Protein AF-A0A851UV38-F1 (afdb_monomer_lite)

pLDDT: mean 95.73, std 3.88, range [68.62, 98.5]

Organism: NCBI:txid1463973

Foldseek 3Di:
DKKKKWFAWPQKAFPVVQLQCVCVDPQWPDWDGDPGIIITDGNDDDPDDDDDDGDMDGRDDDPPIDWTKIKMADPVHRVRIDIDTDTDPVD

Secondary structure (DSSP, 8-state):
-EEEEEEPPTTEEE-HHHHHGGGGSTTEEEEEEETTEEEEEES---SSPP-----EEESS--SSPPPEEEEEEESS-TTSEEEEEE--TT-

Radius of gyration: 13.58 Å; chains: 1; bounding box: 31×24×34 Å

Structure (mmCIF, N/CA/C/O backbone):
data_AF-A0A851UV38-F1
#
_entry.id   AF-A0A851UV38-F1
#
loop_
_atom_site.group_PDB
_atom_site.id
_atom_site.type_symbol
_atom_site.label_atom_id
_atom_site.label_alt_id
_atom_site.label_comp_id
_atom_site.label_asym_id
_atom_site.label_entity_id
_atom_site.label_seq_id
_atom_site.pdbx_PDB_ins_code
_atom_site.Cartn_x
_atom_site.Cartn_y
_atom_site.Cartn_z
_atom_site.occupancy
_atom_site.B_iso_or_equiv
_atom_site.auth_seq_id
_atom_site.auth_comp_id
_atom_site.auth_asym_id
_atom_site.auth_atom_id
_atom_site.pdbx_PDB_model_num
ATOM 1 N N . MET A 1 1 ? -8.601 -3.243 12.890 1.00 95.00 1 MET A N 1
ATOM 2 C CA . MET A 1 1 ? -7.356 -2.647 12.333 1.00 95.00 1 MET A CA 1
ATOM 3 C C . MET A 1 1 ? -7.305 -3.123 10.909 1.00 95.00 1 MET A C 1
ATOM 5 O O . MET A 1 1 ? -7.496 -4.310 10.705 1.00 95.00 1 MET A O 1
ATOM 9 N N . VAL A 1 2 ? -7.074 -2.247 9.945 1.00 97.44 2 VAL A N 1
ATOM 10 C CA . VAL A 1 2 ? -7.155 -2.611 8.527 1.00 97.44 2 VAL A CA 1
ATOM 11 C C . VAL A 1 2 ? -5.760 -2.667 7.929 1.00 97.44 2 VAL A C 1
ATOM 13 O O . VAL A 1 2 ? -4.920 -1.819 8.231 1.00 97.44 2 VAL A O 1
ATOM 16 N N . ILE A 1 3 ? -5.514 -3.656 7.078 1.00 97.75 3 ILE A N 1
ATOM 17 C CA . ILE A 1 3 ? -4.294 -3.738 6.282 1.00 97.75 3 ILE A CA 1
ATOM 18 C C . ILE A 1 3 ? -4.635 -3.483 4.822 1.00 97.75 3 ILE A C 1
ATOM 20 O O . ILE A 1 3 ? -5.536 -4.107 4.264 1.00 97.75 3 ILE A O 1
ATOM 24 N N . VAL A 1 4 ? -3.878 -2.576 4.209 1.00 98.00 4 VAL A N 1
ATOM 25 C CA . VAL A 1 4 ? -3.823 -2.417 2.756 1.00 98.00 4 VAL A CA 1
ATOM 26 C C . VAL A 1 4 ? -2.536 -3.066 2.269 1.00 98.00 4 VAL A C 1
ATOM 28 O O . VAL A 1 4 ? -1.444 -2.611 2.609 1.00 98.00 4 VAL A O 1
ATOM 31 N N . ASP A 1 5 ? -2.677 -4.135 1.497 1.00 97.94 5 ASP A N 1
ATOM 32 C CA . ASP A 1 5 ? -1.596 -4.853 0.837 1.00 97.94 5 ASP A CA 1
ATOM 33 C C . ASP A 1 5 ? -1.558 -4.472 -0.645 1.00 97.94 5 ASP A C 1
ATOM 35 O O . ASP A 1 5 ? -2.440 -4.836 -1.427 1.00 97.94 5 ASP A O 1
ATOM 39 N N . VAL A 1 6 ? -0.536 -3.708 -1.024 1.00 98.38 6 VAL A N 1
ATOM 40 C CA . VAL A 1 6 ? -0.314 -3.254 -2.397 1.00 98.38 6 VAL A CA 1
ATOM 41 C C . VAL A 1 6 ? 0.798 -4.082 -3.023 1.00 98.38 6 VAL A C 1
ATOM 43 O O . VAL A 1 6 ? 1.978 -3.894 -2.704 1.00 98.38 6 VAL A O 1
ATOM 46 N N . LYS A 1 7 ? 0.446 -4.957 -3.967 1.00 98.12 7 LYS A N 1
ATOM 47 C CA . LYS A 1 7 ? 1.426 -5.687 -4.775 1.00 98.12 7 LYS A CA 1
ATOM 48 C C . LYS A 1 7 ? 1.960 -4.791 -5.886 1.00 98.12 7 LYS A C 1
ATOM 50 O O . LYS A 1 7 ? 1.186 -4.200 -6.625 1.00 98.12 7 LYS A O 1
ATOM 55 N N . MET A 1 8 ? 3.277 -4.732 -6.055 1.00 97.56 8 MET A N 1
ATOM 56 C CA . MET A 1 8 ? 3.893 -3.968 -7.141 1.00 97.56 8 MET A CA 1
ATOM 57 C C . MET A 1 8 ? 3.639 -4.617 -8.504 1.00 97.56 8 MET A C 1
ATOM 59 O O . MET A 1 8 ? 3.755 -5.838 -8.665 1.00 97.56 8 MET A O 1
ATOM 63 N N . VAL A 1 9 ? 3.365 -3.777 -9.506 1.00 97.25 9 VAL A N 1
ATOM 64 C CA . VAL A 1 9 ? 3.435 -4.154 -10.924 1.00 97.25 9 VAL A CA 1
ATOM 65 C C . VAL A 1 9 ? 4.852 -4.644 -11.245 1.00 97.25 9 VAL A C 1
ATOM 67 O O . VAL A 1 9 ? 5.839 -4.120 -10.728 1.00 97.25 9 VAL A O 1
ATOM 70 N N . SER A 1 10 ? 4.972 -5.667 -12.094 1.00 96.06 10 SER A N 1
ATOM 71 C CA . SER A 1 10 ? 6.271 -6.245 -12.455 1.00 96.06 10 SER A CA 1
ATOM 72 C C . SER A 1 10 ? 7.245 -5.186 -12.982 1.00 96.06 10 SER A C 1
ATOM 74 O O . SER A 1 10 ? 6.910 -4.426 -13.887 1.00 96.06 10 SER A O 1
ATOM 76 N N . GLY A 1 11 ? 8.458 -5.163 -12.426 1.00 95.06 11 GLY A N 1
ATOM 77 C CA . GLY A 1 11 ? 9.495 -4.192 -12.787 1.00 95.06 11 GLY A CA 1
ATOM 78 C C . GLY A 1 11 ? 9.456 -2.881 -11.998 1.00 95.06 11 GLY A C 1
ATOM 79 O O . GLY A 1 11 ? 10.344 -2.056 -12.188 1.00 95.06 11 GLY A O 1
ATOM 80 N N . PHE A 1 12 ? 8.480 -2.689 -11.104 1.00 96.12 12 PHE A N 1
ATOM 81 C CA . PHE A 1 12 ? 8.389 -1.517 -10.231 1.00 96.12 12 PHE A CA 1
ATOM 82 C C . PHE A 1 12 ? 8.746 -1.852 -8.783 1.00 96.12 12 PHE A C 1
ATOM 84 O O . PHE A 1 12 ? 8.427 -2.931 -8.279 1.00 96.12 12 PHE A O 1
ATOM 91 N N . ILE A 1 13 ? 9.363 -0.888 -8.105 1.00 96.75 13 ILE A N 1
ATOM 92 C CA . ILE A 1 13 ? 9.666 -0.924 -6.674 1.00 96.75 13 ILE A CA 1
ATOM 93 C C . ILE A 1 13 ? 9.081 0.316 -5.982 1.00 96.75 13 ILE A C 1
ATOM 95 O O . ILE A 1 13 ? 8.972 1.382 -6.594 1.00 96.75 13 ILE A O 1
ATOM 99 N N . PRO A 1 14 ? 8.691 0.219 -4.702 1.00 97.19 14 PRO A N 1
ATOM 100 C CA . PRO A 1 14 ? 8.190 1.371 -3.970 1.00 97.19 14 PRO A CA 1
ATOM 101 C C . PRO A 1 14 ? 9.331 2.307 -3.564 1.00 97.19 14 PRO A C 1
ATOM 103 O O . PRO A 1 14 ? 10.351 1.880 -3.014 1.00 97.19 14 PRO A O 1
ATOM 106 N N . MET A 1 15 ? 9.122 3.614 -3.723 1.00 96.62 15 MET A N 1
ATOM 107 C CA . MET A 1 15 ? 10.052 4.619 -3.217 1.00 96.62 15 MET A CA 1
ATOM 108 C C . MET A 1 15 ? 9.934 4.685 -1.691 1.00 96.62 15 MET A C 1
ATOM 110 O O . MET A 1 15 ? 9.056 5.367 -1.152 1.00 96.62 15 MET A O 1
ATOM 114 N N . LYS A 1 16 ? 10.838 4.001 -0.977 1.00 94.81 16 LYS A N 1
ATOM 115 C CA . LYS A 1 16 ? 10.818 3.867 0.496 1.00 94.81 16 LYS A CA 1
ATOM 116 C C . LYS A 1 16 ? 10.574 5.183 1.259 1.00 94.81 16 LYS A C 1
ATOM 118 O O . LYS A 1 16 ? 9.802 5.147 2.217 1.00 94.81 16 LYS A O 1
ATOM 123 N N . PRO A 1 17 ? 11.159 6.341 0.881 1.00 96.50 17 PRO A N 1
ATOM 124 C CA . PRO A 1 17 ? 10.879 7.603 1.569 1.00 96.50 17 PRO A CA 1
ATOM 125 C C . PRO A 1 17 ? 9.416 8.043 1.452 1.00 96.50 17 PRO A C 1
ATOM 127 O O . PRO A 1 17 ? 8.863 8.564 2.413 1.00 96.50 17 PRO A O 1
ATOM 130 N N . SER A 1 18 ? 8.778 7.820 0.300 1.00 97.56 18 SER A N 1
ATOM 131 C CA . SER A 1 18 ? 7.369 8.173 0.091 1.00 97.56 18 SER A CA 1
ATOM 132 C C . SER A 1 18 ? 6.425 7.277 0.896 1.00 97.56 18 SER A C 1
ATOM 134 O O . SER A 1 18 ? 5.464 7.775 1.467 1.00 97.56 18 SER A O 1
ATOM 136 N N . VAL A 1 19 ? 6.756 5.986 1.027 1.00 97.62 19 VAL A N 1
ATOM 137 C CA . VAL A 1 19 ? 6.008 5.041 1.868 1.00 97.62 19 VAL A CA 1
ATOM 138 C C . VAL A 1 19 ? 6.130 5.425 3.341 1.00 97.62 19 VAL A C 1
ATOM 140 O O . VAL A 1 19 ? 5.129 5.476 4.043 1.00 97.62 19 VAL A O 1
ATOM 143 N N . LYS A 1 20 ? 7.336 5.767 3.815 1.00 96.38 20 LYS A N 1
ATOM 144 C CA . LYS A 1 20 ? 7.543 6.183 5.212 1.00 96.38 20 LYS A CA 1
ATOM 145 C C . LYS A 1 20 ? 6.746 7.434 5.592 1.00 96.38 20 LYS A C 1
ATOM 147 O O . LYS A 1 20 ? 6.219 7.472 6.696 1.00 96.38 20 LYS A O 1
ATOM 152 N N . LYS A 1 21 ? 6.609 8.407 4.682 1.00 97.25 21 LYS A N 1
ATOM 153 C CA . LYS A 1 21 ? 5.796 9.622 4.897 1.00 97.25 21 LYS A CA 1
ATOM 154 C C . LYS A 1 21 ? 4.317 9.335 5.165 1.00 97.25 21 LYS A C 1
ATOM 156 O O . LYS A 1 21 ? 3.630 10.177 5.725 1.00 97.25 21 LYS A O 1
ATOM 161 N N . LEU A 1 22 ? 3.806 8.158 4.793 1.00 97.50 22 LEU A N 1
ATOM 162 C CA . LEU A 1 22 ? 2.430 7.780 5.123 1.00 97.50 22 LEU A CA 1
ATOM 163 C C . LEU A 1 22 ? 2.193 7.726 6.638 1.00 97.50 22 LEU A C 1
ATOM 165 O O . LEU A 1 22 ? 1.086 8.014 7.074 1.00 97.50 22 LEU A O 1
ATOM 169 N N . GLN A 1 23 ? 3.226 7.421 7.430 1.00 96.25 23 GLN A N 1
ATOM 170 C CA . GLN A 1 23 ? 3.147 7.380 8.897 1.00 96.25 23 GLN A CA 1
ATOM 171 C C . GLN A 1 23 ? 2.984 8.771 9.532 1.00 96.25 23 GLN A C 1
ATOM 173 O O . GLN A 1 23 ? 2.702 8.865 10.722 1.00 96.25 23 GLN A O 1
ATOM 178 N N . ASP A 1 24 ? 3.122 9.851 8.753 1.00 96.00 24 ASP A N 1
ATOM 179 C CA . ASP A 1 24 ? 2.811 11.209 9.212 1.00 96.00 24 ASP A CA 1
ATOM 180 C C . ASP A 1 24 ? 1.286 11.427 9.324 1.00 96.00 24 ASP A C 1
ATOM 182 O O . ASP A 1 24 ? 0.834 12.372 9.974 1.00 96.00 24 ASP A O 1
ATOM 186 N N . GLN A 1 25 ? 0.471 10.569 8.691 1.00 95.00 25 GLN A N 1
ATOM 187 C CA . GLN A 1 25 ? -0.982 10.602 8.837 1.00 95.00 25 GLN A CA 1
ATOM 188 C C . GLN A 1 25 ? -1.409 9.917 10.142 1.00 95.00 25 GLN A C 1
ATOM 190 O O . GLN A 1 25 ? -1.049 8.762 10.364 1.00 95.00 25 GLN A O 1
ATOM 195 N N . PRO A 1 26 ? -2.272 10.546 10.962 1.00 92.38 26 PRO A N 1
ATOM 196 C CA . PRO A 1 26 ? -2.621 10.027 12.286 1.00 92.38 26 PRO A CA 1
ATOM 197 C C . PRO A 1 26 ? -3.323 8.662 12.256 1.00 92.38 26 PRO A C 1
ATOM 199 O O . PRO A 1 26 ? -3.237 7.918 13.222 1.00 92.38 26 PRO A O 1
ATOM 202 N N . ASN A 1 27 ? -3.994 8.314 11.152 1.00 95.06 27 ASN A N 1
ATOM 203 C CA . ASN A 1 27 ? -4.711 7.042 11.025 1.00 95.06 27 ASN A CA 1
ATOM 204 C C . ASN A 1 27 ? -3.828 5.887 10.522 1.00 95.06 27 ASN A C 1
ATOM 206 O O . ASN A 1 27 ? -4.291 4.744 10.506 1.00 95.06 27 ASN A O 1
ATOM 210 N N . ILE A 1 28 ? -2.594 6.159 10.081 1.00 97.31 28 ILE A N 1
ATOM 211 C CA . ILE A 1 28 ? -1.662 5.151 9.564 1.00 97.31 28 ILE A CA 1
ATOM 212 C C . ILE A 1 28 ? -0.620 4.865 10.643 1.00 97.31 28 ILE A C 1
ATOM 214 O O . ILE A 1 28 ? 0.300 5.643 10.869 1.00 97.31 28 ILE A O 1
ATOM 218 N N . GLN A 1 29 ? -0.747 3.712 11.294 1.00 96.00 29 GLN A N 1
ATOM 219 C CA . GLN A 1 29 ? 0.101 3.332 12.421 1.00 96.00 29 GLN A CA 1
ATOM 220 C C . GLN A 1 29 ? 1.526 2.980 11.982 1.00 96.00 29 GLN A C 1
ATOM 222 O O . GLN A 1 29 ? 2.496 3.313 12.661 1.00 96.00 29 GLN A O 1
ATOM 227 N N . ARG A 1 30 ? 1.661 2.243 10.874 1.00 96.19 30 ARG A N 1
ATOM 228 C CA . ARG A 1 30 ? 2.957 1.797 10.348 1.00 96.19 30 ARG A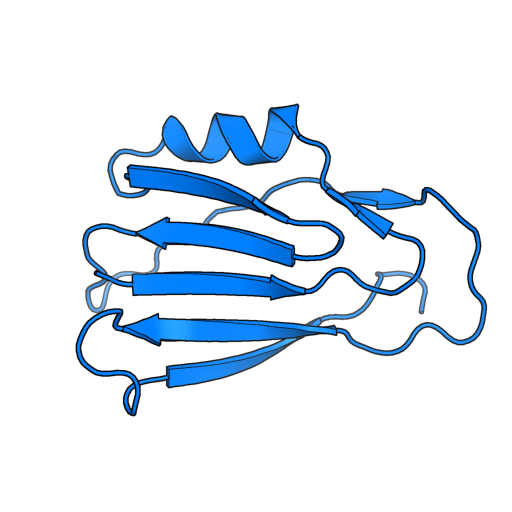 CA 1
ATOM 229 C C . ARG A 1 30 ? 2.861 1.388 8.882 1.00 96.19 30 ARG A C 1
ATOM 231 O O . ARG A 1 30 ? 1.781 1.101 8.364 1.00 96.19 30 ARG A O 1
ATOM 238 N N . THR A 1 31 ? 4.021 1.289 8.242 1.00 97.94 31 THR A N 1
ATOM 239 C CA . THR A 1 31 ? 4.165 0.757 6.882 1.00 97.94 31 THR A CA 1
ATOM 240 C C . THR A 1 31 ? 5.319 -0.233 6.807 1.00 97.94 31 THR A C 1
ATOM 242 O O . THR A 1 31 ? 6.396 0.049 7.338 1.00 97.94 31 THR A O 1
ATOM 245 N N . GLU A 1 32 ? 5.145 -1.327 6.078 1.00 97.31 32 GLU A N 1
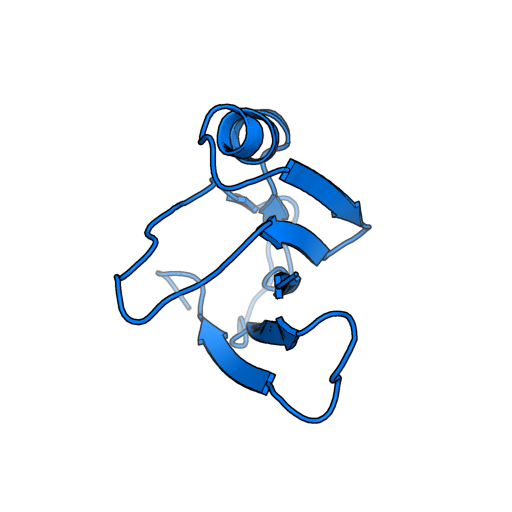ATOM 246 C CA . GLU A 1 32 ? 6.189 -2.322 5.819 1.00 97.31 32 GLU A CA 1
ATOM 247 C C . GLU A 1 32 ? 6.404 -2.467 4.311 1.00 97.31 32 GLU A C 1
ATOM 249 O O . GLU A 1 32 ? 5.466 -2.394 3.521 1.00 97.31 32 GLU A O 1
ATOM 254 N N . VAL A 1 33 ? 7.661 -2.645 3.908 1.00 96.50 33 VAL A N 1
ATOM 255 C CA . VAL A 1 33 ? 8.031 -2.903 2.514 1.00 96.50 33 VAL A CA 1
ATOM 256 C C . VAL A 1 33 ? 8.662 -4.283 2.457 1.00 96.50 33 VAL A C 1
ATOM 258 O O . VAL A 1 33 ? 9.793 -4.468 2.912 1.00 96.50 33 VAL A O 1
ATOM 261 N N . ASN A 1 34 ? 7.928 -5.228 1.882 1.00 91.06 34 ASN A N 1
ATOM 262 C CA . ASN A 1 34 ? 8.411 -6.562 1.545 1.00 91.06 34 ASN A CA 1
ATOM 263 C C . ASN A 1 34 ? 8.902 -6.555 0.087 1.00 91.06 34 ASN A C 1
ATOM 265 O O . ASN A 1 34 ? 8.734 -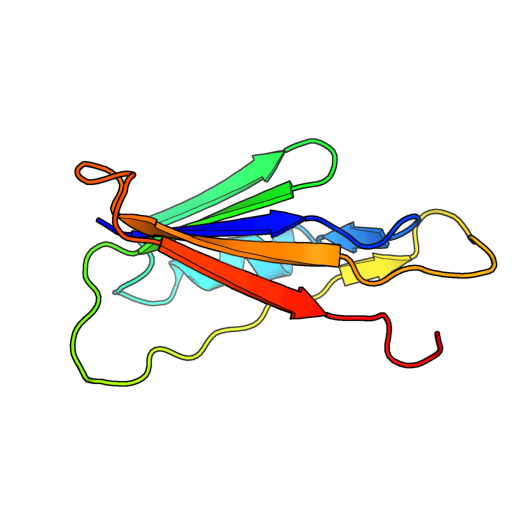5.560 -0.615 1.00 91.06 34 ASN A O 1
ATOM 269 N N . THR A 1 35 ? 9.507 -7.649 -0.388 1.00 84.25 35 THR A N 1
ATOM 270 C CA . THR A 1 35 ? 10.187 -7.720 -1.700 1.00 84.25 35 THR A CA 1
ATOM 271 C C . THR A 1 35 ? 9.429 -7.033 -2.844 1.00 84.25 35 THR A C 1
ATOM 273 O O . THR A 1 35 ? 10.018 -6.252 -3.582 1.00 84.25 35 THR A O 1
ATOM 276 N N . ASN A 1 36 ? 8.126 -7.281 -2.973 1.00 91.56 36 ASN A N 1
ATOM 277 C CA . ASN A 1 36 ? 7.270 -6.703 -4.014 1.00 91.56 36 ASN A CA 1
ATOM 278 C C . ASN A 1 36 ? 5.895 -6.265 -3.477 1.00 91.56 36 ASN A C 1
ATOM 280 O O . ASN A 1 36 ? 4.950 -6.148 -4.255 1.00 91.56 36 ASN A O 1
ATOM 284 N N . HIS A 1 37 ? 5.774 -6.068 -2.164 1.00 97.56 37 HIS A N 1
ATOM 285 C CA . HIS A 1 37 ? 4.531 -5.675 -1.499 1.00 97.56 37 HIS A CA 1
ATOM 286 C C . HIS A 1 37 ? 4.782 -4.500 -0.555 1.00 97.56 37 HIS A C 1
ATOM 288 O O . HIS A 1 37 ? 5.806 -4.455 0.130 1.00 97.56 37 HIS A O 1
ATOM 294 N N . VAL A 1 38 ? 3.830 -3.573 -0.496 1.00 98.31 38 VAL A N 1
ATOM 295 C CA . VAL A 1 38 ? 3.767 -2.524 0.525 1.00 98.31 38 VAL A CA 1
ATOM 296 C C . VAL A 1 38 ? 2.560 -2.801 1.408 1.00 98.31 38 VAL A C 1
ATOM 298 O O . VAL A 1 38 ? 1.436 -2.827 0.915 1.00 98.31 38 VAL A O 1
ATOM 301 N N . LEU A 1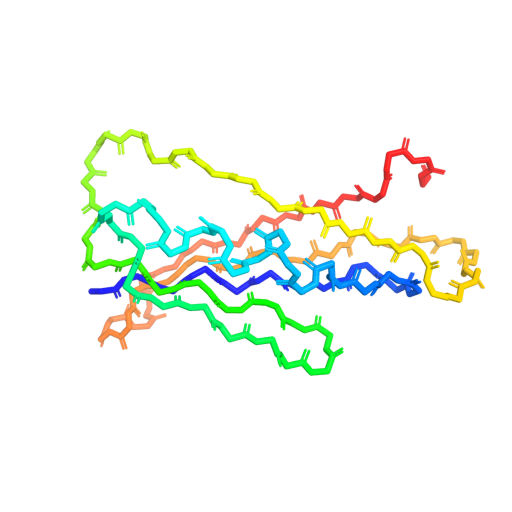 39 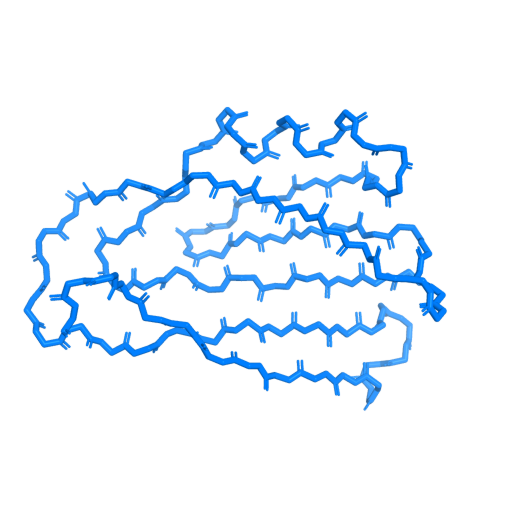? 2.799 -2.988 2.704 1.00 98.25 39 LEU A N 1
ATOM 302 C CA . LEU A 1 39 ? 1.753 -3.162 3.707 1.00 98.25 39 LEU A CA 1
ATOM 303 C C . LEU A 1 39 ? 1.553 -1.852 4.461 1.00 98.25 39 LEU A C 1
ATOM 305 O O . LEU A 1 39 ? 2.514 -1.261 4.960 1.00 98.25 39 LEU A O 1
ATOM 309 N N . ILE A 1 40 ? 0.308 -1.408 4.568 1.00 98.25 40 ILE A N 1
ATOM 310 C CA . ILE A 1 40 ? -0.074 -0.174 5.256 1.00 98.25 40 ILE A CA 1
ATOM 311 C C . ILE A 1 40 ? -1.078 -0.544 6.336 1.00 98.25 40 ILE A C 1
ATOM 313 O O . ILE A 1 40 ? -2.129 -1.113 6.045 1.00 98.25 40 ILE A O 1
ATOM 317 N N . TYR A 1 41 ? -0.741 -0.228 7.582 1.00 98.06 41 TYR A N 1
ATOM 318 C CA . TYR A 1 41 ? -1.540 -0.577 8.749 1.00 98.06 41 TYR A CA 1
ATOM 319 C C . TYR A 1 41 ? -2.342 0.644 9.183 1.00 98.06 41 TYR A C 1
ATOM 321 O O . TYR A 1 41 ? -1.778 1.630 9.662 1.00 98.06 41 TYR A O 1
ATOM 329 N N . ILE A 1 42 ? -3.654 0.574 8.999 1.00 97.88 42 ILE A N 1
ATOM 330 C CA . ILE A 1 42 ? -4.603 1.633 9.327 1.00 97.88 42 ILE A CA 1
ATOM 331 C C . ILE A 1 42 ? -5.278 1.268 10.647 1.00 97.88 42 ILE A C 1
ATOM 333 O O . ILE A 1 42 ? -5.867 0.192 10.779 1.00 97.88 42 ILE A O 1
ATOM 337 N N . GLU A 1 43 ? -5.216 2.160 11.631 1.00 95.88 43 GLU A N 1
ATOM 338 C CA . GLU A 1 43 ? -5.735 1.887 12.975 1.00 95.88 43 GLU A CA 1
ATOM 339 C C . GLU A 1 43 ? -7.248 1.620 12.944 1.00 95.88 43 GLU A C 1
ATOM 341 O O . GLU A 1 43 ? -7.730 0.607 13.464 1.00 95.88 43 GLU A O 1
ATOM 346 N N . LYS A 1 44 ? -7.988 2.494 12.254 1.00 93.62 44 LYS A N 1
ATOM 347 C CA . LYS A 1 44 ? -9.442 2.422 12.117 1.00 93.62 44 LYS A CA 1
ATOM 348 C C . LYS A 1 44 ? -9.899 2.994 10.777 1.00 93.62 44 LYS A C 1
ATOM 350 O O . LYS A 1 44 ? -9.500 4.095 10.405 1.00 93.62 44 LYS A O 1
ATOM 355 N N . LEU A 1 45 ? -10.795 2.276 10.102 1.00 94.38 45 LEU A N 1
ATOM 356 C CA . LEU A 1 45 ? -11.603 2.806 9.003 1.00 94.38 45 LEU A CA 1
ATOM 357 C C . LEU A 1 45 ? -13.051 2.993 9.461 1.00 94.38 45 LEU A C 1
ATOM 359 O O . LEU A 1 45 ? -13.556 2.263 10.313 1.00 94.38 45 LEU A O 1
ATOM 363 N N . THR A 1 46 ? -13.705 4.012 8.915 1.00 94.06 46 THR A N 1
ATOM 364 C CA . THR A 1 46 ? -15.132 4.297 9.106 1.00 94.06 46 THR A CA 1
ATOM 365 C C . THR A 1 46 ? -15.785 4.466 7.734 1.00 94.06 46 THR A C 1
ATOM 367 O O . THR A 1 46 ? -15.176 4.179 6.707 1.00 94.06 46 THR A O 1
ATOM 370 N N . ASN A 1 47 ? -17.017 4.969 7.688 1.00 94.69 47 ASN A N 1
ATOM 371 C CA . ASN A 1 47 ? -17.670 5.363 6.439 1.00 94.69 47 ASN A CA 1
ATOM 372 C C . ASN A 1 47 ? -17.054 6.615 5.777 1.00 94.69 47 ASN A C 1
ATOM 374 O O . ASN A 1 47 ? -17.496 7.003 4.697 1.00 94.69 47 ASN A O 1
ATOM 378 N N . GLN A 1 48 ? -16.072 7.267 6.408 1.00 95.81 48 GLN A N 1
ATOM 379 C CA . GLN A 1 48 ? -15.346 8.387 5.815 1.00 95.81 48 GLN A CA 1
ATOM 380 C C . GLN A 1 48 ? -14.198 7.885 4.939 1.00 95.81 48 GLN A C 1
ATOM 382 O O . GLN A 1 48 ? -13.412 7.033 5.351 1.00 95.81 48 GLN A O 1
ATOM 387 N N . THR A 1 49 ? -14.073 8.450 3.739 1.00 95.81 49 THR A N 1
ATOM 388 C CA . THR A 1 49 ? -12.987 8.120 2.814 1.00 95.81 49 THR A CA 1
ATOM 389 C C . THR A 1 49 ? -11.634 8.529 3.393 1.00 95.81 49 THR A C 1
ATOM 391 O O . THR A 1 49 ? -11.396 9.706 3.662 1.00 95.81 49 THR A O 1
ATOM 394 N N . LEU A 1 50 ? -10.726 7.562 3.524 1.00 96.12 50 LEU A N 1
ATOM 395 C CA . LEU A 1 50 ? -9.319 7.803 3.826 1.00 96.12 50 LEU A CA 1
ATOM 396 C C . LEU A 1 50 ? -8.511 7.750 2.525 1.00 96.12 50 LEU A C 1
ATOM 398 O O . LEU A 1 50 ? -8.462 6.713 1.868 1.00 96.12 50 LEU A O 1
ATOM 402 N N . GLY A 1 51 ? -7.888 8.869 2.156 1.00 96.19 51 GLY A N 1
ATOM 403 C CA . GLY A 1 51 ? -7.052 8.979 0.961 1.00 96.19 51 GLY A CA 1
ATOM 404 C C . GLY A 1 51 ? -5.571 9.105 1.306 1.00 96.19 51 GLY A 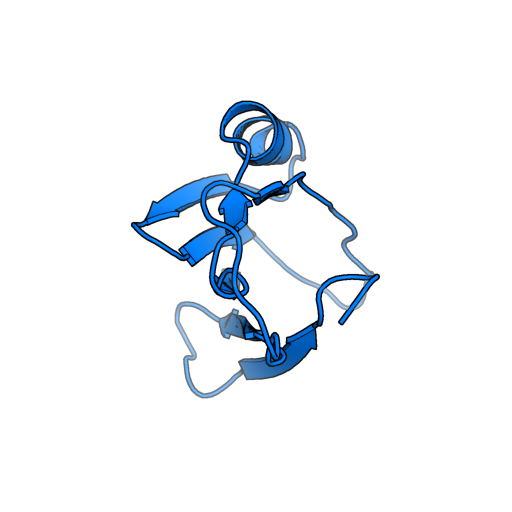C 1
ATOM 405 O O . GLY A 1 51 ? -5.179 9.931 2.132 1.00 96.19 51 GLY A O 1
ATOM 406 N N . PHE A 1 52 ? -4.733 8.322 0.636 1.00 97.00 52 PHE A N 1
ATOM 407 C CA . PHE A 1 52 ? -3.279 8.418 0.720 1.00 97.00 52 PHE A CA 1
ATOM 408 C C . PHE A 1 52 ? -2.637 7.958 -0.592 1.00 97.00 52 PHE A C 1
ATOM 410 O O . PHE A 1 52 ? -3.283 7.342 -1.437 1.00 97.00 52 PHE A O 1
ATOM 417 N N . SER A 1 53 ? -1.358 8.278 -0.781 1.00 97.31 53 SER A N 1
ATOM 418 C CA . SER A 1 53 ? -0.593 7.848 -1.952 1.00 97.31 53 SER A CA 1
ATOM 419 C C . SER A 1 53 ? 0.892 7.749 -1.623 1.00 97.31 53 SER A C 1
ATOM 421 O O . SER A 1 53 ? 1.391 8.439 -0.734 1.00 97.31 53 SER A O 1
ATOM 423 N N . PHE A 1 54 ? 1.599 6.896 -2.353 1.00 97.69 54 PHE A N 1
ATOM 424 C CA . PHE A 1 54 ? 3.053 6.800 -2.322 1.00 97.69 54 PHE A CA 1
ATOM 425 C C . PHE A 1 54 ? 3.573 6.614 -3.747 1.00 97.69 54 PHE A C 1
ATOM 427 O O . PHE A 1 54 ? 2.826 6.246 -4.654 1.00 97.69 54 PHE A O 1
ATOM 434 N N . ALA A 1 55 ? 4.852 6.903 -3.950 1.00 97.31 55 ALA A N 1
ATOM 435 C CA . ALA A 1 55 ? 5.483 6.826 -5.255 1.00 97.31 55 ALA A CA 1
ATOM 436 C C . ALA A 1 55 ? 6.143 5.461 -5.470 1.00 97.31 55 ALA A C 1
ATOM 438 O O . ALA A 1 55 ? 6.659 4.832 -4.541 1.00 97.31 55 ALA A O 1
ATOM 439 N N . VAL A 1 56 ? 6.157 5.036 -6.726 1.00 96.88 56 VAL A N 1
ATOM 440 C CA . VAL A 1 56 ? 6.865 3.850 -7.206 1.00 96.88 56 VAL A CA 1
ATOM 441 C C . VAL A 1 56 ? 7.798 4.271 -8.333 1.00 96.88 56 VAL A C 1
ATOM 443 O O . VAL A 1 56 ? 7.512 5.228 -9.053 1.00 96.88 56 VAL A O 1
ATOM 446 N N . GLU A 1 57 ? 8.901 3.558 -8.491 1.00 95.12 57 GLU A N 1
ATOM 447 C CA . GLU A 1 57 ? 9.863 3.769 -9.569 1.00 95.12 57 GLU A CA 1
ATOM 448 C C . GLU A 1 57 ? 10.105 2.461 -10.320 1.00 95.12 57 GLU A C 1
ATOM 450 O O . GLU A 1 57 ? 9.947 1.370 -9.767 1.00 95.12 57 GLU A O 1
ATOM 455 N N . GLN A 1 58 ? 10.430 2.569 -11.605 1.00 95.25 58 GLN A N 1
ATOM 456 C CA . GLN A 1 58 ? 10.749 1.408 -12.423 1.00 95.25 58 GLN A CA 1
ATOM 457 C C . GLN A 1 58 ? 12.207 1.008 -12.181 1.00 95.25 58 GLN A C 1
ATOM 459 O O . GLN A 1 58 ? 13.114 1.774 -12.489 1.00 95.25 58 GLN A O 1
ATOM 464 N N . ASP A 1 59 ? 12.412 -0.197 -11.658 1.00 95.44 59 ASP A N 1
ATOM 465 C CA . ASP A 1 59 ? 13.733 -0.789 -11.425 1.00 95.44 59 ASP A CA 1
ATOM 466 C C . ASP A 1 59 ? 14.204 -1.572 -12.658 1.00 95.44 59 ASP A C 1
ATOM 468 O O . ASP A 1 59 ? 15.329 -1.425 -13.131 1.00 95.44 59 ASP A O 1
ATOM 472 N N . ILE A 1 60 ? 13.301 -2.369 -13.242 1.00 95.12 60 ILE A N 1
ATOM 473 C CA . ILE A 1 60 ? 13.599 -3.218 -14.399 1.00 95.12 60 ILE A CA 1
ATOM 474 C C . ILE A 1 60 ? 12.525 -3.015 -15.474 1.00 95.12 60 ILE A C 1
ATOM 476 O O . ILE A 1 60 ? 11.329 -3.104 -15.179 1.00 95.12 60 ILE A O 1
ATOM 480 N N . PRO A 1 61 ? 12.905 -2.789 -16.745 1.00 94.81 61 PRO A N 1
ATOM 481 C CA . PRO A 1 61 ? 11.944 -2.704 -17.833 1.00 94.81 61 PRO A CA 1
ATOM 482 C C . PRO A 1 61 ? 11.291 -4.065 -18.103 1.00 94.81 61 PRO A C 1
ATOM 484 O O . PRO A 1 61 ? 11.963 -5.050 -18.409 1.00 94.81 61 PRO A O 1
ATOM 487 N N . VAL A 1 62 ? 9.959 -4.105 -18.045 1.00 95.31 62 VAL A N 1
ATOM 488 C CA . VAL A 1 62 ? 9.141 -5.289 -18.341 1.00 95.31 62 VAL A CA 1
ATOM 489 C C . VAL A 1 62 ? 8.126 -4.927 -19.424 1.00 95.31 62 VAL A C 1
ATOM 491 O O . VAL A 1 62 ? 7.500 -3.871 -19.375 1.00 95.31 62 VAL A O 1
ATOM 494 N N . LYS A 1 63 ? 7.978 -5.796 -20.428 1.00 92.94 63 LYS A N 1
ATOM 495 C CA . LYS A 1 63 ? 6.974 -5.657 -21.496 1.00 92.94 63 LYS A CA 1
ATOM 496 C C . LYS A 1 63 ? 5.684 -6.380 -21.113 1.00 92.94 63 LYS A C 1
ATOM 498 O O . LYS A 1 63 ? 5.737 -7.338 -20.346 1.00 92.94 63 LYS A O 1
ATOM 503 N N . ASN A 1 64 ? 4.562 -5.982 -21.718 1.00 92.75 64 ASN A N 1
ATOM 504 C CA . ASN A 1 64 ? 3.239 -6.575 -21.477 1.00 92.75 64 ASN A CA 1
ATOM 505 C C . ASN A 1 64 ? 2.874 -6.552 -19.984 1.00 92.75 64 ASN A C 1
ATOM 507 O O . ASN A 1 64 ? 2.593 -7.594 -19.383 1.00 92.75 64 ASN A O 1
ATOM 511 N N . LEU A 1 65 ? 2.958 -5.360 -19.382 1.00 95.50 65 LEU A N 1
ATOM 512 C CA . LEU A 1 65 ? 2.650 -5.155 -17.971 1.00 95.50 65 LEU A CA 1
ATOM 513 C C . LEU A 1 65 ? 1.212 -5.594 -17.693 1.00 95.50 65 LEU A C 1
ATOM 515 O O . LEU A 1 65 ? 0.282 -5.176 -18.376 1.00 95.50 65 LEU A O 1
ATOM 519 N N . LYS A 1 66 ? 1.046 -6.450 -16.686 1.00 96.12 66 LYS A N 1
ATOM 520 C CA . LYS A 1 66 ? -0.270 -6.859 -16.199 1.00 96.12 66 LYS A CA 1
ATOM 521 C C . LYS A 1 66 ? -0.676 -5.990 -15.008 1.00 96.12 66 LYS A C 1
ATOM 523 O O . LYS A 1 66 ? 0.217 -5.549 -14.275 1.00 96.12 66 LYS A O 1
ATOM 528 N N . PRO A 1 67 ? -1.985 -5.795 -14.785 1.00 97.62 67 PRO A N 1
ATOM 529 C CA . PRO A 1 67 ? -2.475 -5.199 -13.554 1.00 97.62 67 PRO A CA 1
ATOM 530 C C . PRO A 1 67 ? -1.955 -5.952 -12.322 1.00 97.62 67 PRO A C 1
ATOM 532 O O . PRO A 1 67 ? -1.730 -7.167 -12.365 1.00 97.62 67 PRO A O 1
ATOM 535 N N . ALA A 1 68 ? -1.748 -5.226 -11.228 1.00 97.62 68 ALA A N 1
ATOM 536 C CA . ALA A 1 68 ? -1.399 -5.789 -9.934 1.00 97.62 68 ALA A CA 1
ATOM 537 C C . ALA A 1 68 ? -2.550 -5.579 -8.936 1.00 97.62 68 ALA A C 1
ATOM 539 O O . ALA A 1 68 ? -3.193 -4.529 -8.960 1.00 97.62 68 ALA A O 1
ATOM 540 N N . PRO A 1 69 ? -2.820 -6.561 -8.060 1.00 98.19 69 PRO A N 1
ATOM 541 C CA . PRO A 1 69 ? -3.885 -6.459 -7.077 1.00 98.19 69 PRO A CA 1
ATOM 542 C C . PRO A 1 69 ? -3.491 -5.583 -5.881 1.00 98.19 69 PRO A C 1
ATOM 544 O O . PRO A 1 69 ? -2.343 -5.580 -5.424 1.00 98.19 69 PRO A O 1
ATOM 547 N N . ILE A 1 70 ? -4.493 -4.914 -5.330 1.00 98.25 70 ILE A N 1
ATOM 548 C CA . ILE A 1 70 ? -4.510 -4.254 -4.030 1.00 98.25 70 ILE A CA 1
ATOM 549 C C . ILE A 1 70 ? -5.562 -4.973 -3.199 1.00 98.25 70 ILE A C 1
ATOM 551 O O . ILE A 1 70 ? -6.715 -5.069 -3.617 1.00 98.25 70 ILE A O 1
ATOM 555 N N . LYS A 1 71 ? -5.185 -5.466 -2.023 1.00 98.12 71 LYS A N 1
ATOM 556 C CA . LYS A 1 71 ? -6.116 -6.094 -1.085 1.00 98.12 71 LYS A CA 1
ATOM 557 C C . LYS A 1 71 ? -6.270 -5.220 0.151 1.00 98.12 71 LYS A C 1
ATOM 559 O O . LYS A 1 71 ? -5.278 -4.828 0.754 1.00 98.12 71 LYS A O 1
ATOM 564 N N . VAL A 1 72 ? -7.507 -4.954 0.551 1.00 98.06 72 VAL A N 1
ATOM 565 C CA . VAL A 1 72 ? -7.835 -4.282 1.815 1.00 98.06 72 VAL A CA 1
ATOM 566 C C . VAL A 1 72 ? -8.608 -5.263 2.677 1.00 98.06 72 VAL A C 1
ATOM 568 O O . VAL A 1 72 ? -9.578 -5.835 2.190 1.00 98.06 72 VAL A O 1
ATOM 571 N N . TYR A 1 73 ? -8.183 -5.494 3.915 1.00 98.00 73 TYR A N 1
ATOM 572 C CA . TYR A 1 73 ? -8.808 -6.485 4.798 1.00 98.00 73 TYR A CA 1
ATOM 573 C C . TYR A 1 73 ? -8.695 -6.101 6.273 1.00 98.00 73 TYR A C 1
ATOM 575 O O . TYR A 1 73 ? -7.718 -5.453 6.668 1.00 98.00 73 TYR A O 1
ATOM 583 N N . ASP A 1 74 ? -9.670 -6.500 7.094 1.00 97.81 74 ASP A N 1
ATOM 584 C CA . ASP A 1 74 ? -9.520 -6.387 8.547 1.00 97.81 74 ASP A CA 1
ATOM 585 C C . ASP A 1 74 ? -8.517 -7.434 9.063 1.00 97.81 74 ASP A C 1
ATOM 587 O O . ASP A 1 74 ? -8.457 -8.579 8.611 1.00 97.81 74 ASP A O 1
ATOM 591 N N . TYR A 1 75 ? -7.667 -7.011 9.993 1.00 96.62 75 TYR A N 1
ATOM 592 C CA . TYR A 1 75 ? -6.604 -7.821 10.575 1.00 96.62 75 TYR A CA 1
ATOM 593 C C . TYR A 1 75 ? -7.125 -8.978 11.436 1.00 96.62 75 TYR A C 1
ATOM 595 O O . TYR A 1 75 ? -6.460 -10.009 11.527 1.00 96.62 75 TYR A O 1
ATOM 603 N N . TYR A 1 76 ? -8.274 -8.803 12.088 1.00 96.81 76 TYR A N 1
ATOM 604 C CA . TYR A 1 76 ? -8.874 -9.803 12.970 1.00 96.81 76 TYR A CA 1
ATOM 605 C C . TYR A 1 76 ? -9.974 -10.605 12.273 1.00 96.81 76 TYR A C 1
ATOM 607 O O . TYR A 1 76 ? -10.147 -11.783 12.582 1.00 96.81 76 TYR A O 1
ATOM 615 N N . GLU A 1 77 ? -10.674 -9.999 11.315 1.00 96.06 77 GLU A N 1
ATOM 616 C CA . GLU A 1 77 ? -11.751 -10.630 10.547 1.00 96.06 77 GLU A CA 1
ATOM 617 C C . GLU A 1 77 ? -11.344 -10.756 9.074 1.00 96.06 77 GLU A C 1
ATOM 619 O O . GLU A 1 77 ? -11.749 -9.984 8.213 1.00 96.06 77 GLU A O 1
ATOM 624 N N . THR A 1 78 ? -10.506 -11.751 8.766 1.00 86.75 78 THR A N 1
ATOM 625 C CA . THR A 1 78 ? -9.886 -11.899 7.433 1.00 86.75 78 THR A CA 1
ATOM 626 C C . THR A 1 78 ? -10.863 -12.195 6.293 1.00 86.75 78 THR A C 1
ATOM 628 O O . THR A 1 78 ? -10.476 -12.091 5.126 1.00 86.75 78 THR A O 1
ATOM 631 N N . ASP A 1 79 ? -12.097 -12.576 6.621 1.00 95.75 79 ASP A N 1
ATOM 632 C CA . ASP A 1 79 ? -13.182 -12.778 5.659 1.00 95.75 79 ASP A CA 1
ATOM 633 C C . ASP A 1 79 ? -13.802 -11.441 5.209 1.00 95.75 79 ASP A C 1
ATOM 635 O O . ASP A 1 79 ? -14.414 -11.376 4.141 1.00 95.75 79 ASP A O 1
ATOM 639 N N . GLU A 1 80 ? -13.581 -10.354 5.957 1.00 97.50 80 GLU A N 1
ATOM 640 C CA . GLU A 1 80 ? -13.936 -8.995 5.555 1.00 97.50 80 GLU A CA 1
ATOM 641 C C . GLU A 1 80 ? -12.804 -8.372 4.735 1.00 97.50 80 GLU A C 1
ATOM 643 O O . GLU A 1 80 ? -11.821 -7.835 5.261 1.00 97.50 80 GLU A O 1
ATOM 648 N N . PHE A 1 81 ? -12.929 -8.446 3.409 1.00 97.94 81 PHE A N 1
ATOM 649 C CA . PHE A 1 81 ? -11.945 -7.872 2.502 1.00 97.94 81 PHE A CA 1
ATOM 650 C C . PHE A 1 81 ? -12.547 -7.381 1.187 1.00 97.94 81 PHE A C 1
ATOM 652 O O . PHE A 1 81 ? -13.637 -7.771 0.776 1.00 97.94 81 PHE A O 1
ATOM 659 N N . THR A 1 82 ? -11.771 -6.564 0.484 1.00 98.12 82 THR A N 1
ATOM 660 C CA . THR A 1 82 ? -11.979 -6.253 -0.928 1.00 98.12 82 THR A CA 1
ATOM 661 C C . THR A 1 82 ? -10.660 -6.349 -1.692 1.00 98.12 82 THR A C 1
ATOM 663 O O . THR A 1 82 ? -9.577 -6.213 -1.111 1.00 98.12 82 THR A O 1
ATOM 666 N N . VAL A 1 83 ? -10.752 -6.626 -2.990 1.00 98.31 83 VAL A N 1
ATOM 667 C CA . VAL A 1 83 ? -9.615 -6.681 -3.910 1.00 98.31 83 VAL A CA 1
ATOM 668 C C . VAL A 1 83 ? -9.939 -5.823 -5.116 1.00 98.31 83 VAL A C 1
ATOM 670 O O . VAL A 1 83 ? -10.972 -6.013 -5.747 1.00 98.31 83 VAL A O 1
ATOM 673 N N . GLU A 1 84 ? -9.019 -4.936 -5.454 1.00 98.50 84 GLU A N 1
ATOM 674 C CA . GLU A 1 84 ? -9.059 -4.132 -6.671 1.00 98.50 84 GLU A CA 1
ATOM 675 C C . GLU A 1 84 ? -7.746 -4.298 -7.429 1.00 98.50 84 GLU A C 1
ATOM 677 O O . GLU A 1 84 ? -6.747 -4.747 -6.867 1.00 98.50 84 GLU A O 1
ATOM 682 N N . GLU A 1 85 ? -7.717 -3.933 -8.704 1.00 97.88 85 GLU A N 1
ATOM 683 C CA . GLU A 1 85 ? -6.504 -3.990 -9.518 1.00 97.88 85 GLU A CA 1
ATOM 684 C C . GLU A 1 85 ? -6.100 -2.600 -10.007 1.00 97.88 85 GLU A C 1
ATOM 686 O O . GLU A 1 85 ? -6.936 -1.734 -10.261 1.00 97.88 85 GLU A O 1
ATOM 691 N N . TYR A 1 86 ? -4.797 -2.387 -10.177 1.00 97.50 86 TYR A N 1
ATOM 692 C CA . TYR A 1 86 ? -4.255 -1.175 -10.782 1.00 97.50 86 TYR A CA 1
ATOM 693 C C . TYR A 1 86 ? -3.186 -1.513 -11.817 1.00 97.50 86 TYR A C 1
ATOM 695 O O . TYR A 1 86 ? -2.515 -2.541 -11.736 1.00 97.50 86 TYR A O 1
ATOM 703 N N . SER A 1 87 ? -3.020 -0.632 -12.800 1.00 96.44 87 SER A N 1
ATOM 704 C CA . SER A 1 87 ? -2.040 -0.794 -13.877 1.00 96.44 87 SER A CA 1
ATOM 705 C C . SER A 1 87 ? -1.040 0.353 -13.879 1.00 96.44 87 SER A C 1
ATOM 707 O O . SER A 1 87 ? -1.322 1.447 -13.385 1.00 96.44 87 SER A O 1
ATOM 709 N N . ALA A 1 88 ? 0.139 0.111 -14.455 1.00 94.50 88 ALA A N 1
ATOM 710 C CA . ALA A 1 88 ? 1.048 1.201 -14.776 1.00 94.50 88 ALA A CA 1
ATOM 711 C C . ALA A 1 88 ? 0.370 2.135 -15.801 1.00 94.50 88 ALA A C 1
ATOM 713 O O . ALA A 1 88 ? -0.275 1.644 -16.721 1.00 94.50 88 ALA A O 1
ATOM 714 N N . PRO A 1 89 ? 0.535 3.464 -15.710 1.00 90.19 89 PRO A N 1
ATOM 715 C CA . PRO A 1 89 ? -0.191 4.421 -16.556 1.00 90.19 89 PRO A CA 1
ATOM 716 C C . PRO A 1 89 ? 0.143 4.344 -18.059 1.00 90.19 89 PRO A C 1
ATOM 718 O O . PRO A 1 89 ? -0.490 5.025 -18.859 1.00 90.19 89 PRO A O 1
ATOM 721 N N . PHE A 1 90 ? 1.132 3.534 -18.442 1.00 84.88 90 PHE A N 1
ATOM 722 C CA . PHE A 1 90 ? 1.592 3.338 -19.820 1.00 84.88 90 PHE A CA 1
ATOM 723 C C . PHE A 1 90 ? 1.505 1.867 -20.269 1.00 84.88 90 PHE A C 1
ATOM 725 O O . PHE A 1 90 ? 2.190 1.489 -21.220 1.00 84.88 90 PHE A O 1
ATOM 732 N N . SER A 1 91 ? 0.758 1.031 -19.534 1.00 68.62 91 SER A N 1
ATOM 733 C CA . SER A 1 91 ? 0.526 -0.382 -19.873 1.00 68.62 91 SER A CA 1
ATOM 734 C C . SER A 1 91 ? -0.292 -0.547 -21.145 1.00 68.62 91 SER A C 1
ATOM 736 O O . SER A 1 91 ? -1.292 0.196 -21.270 1.00 68.62 91 SER A O 1
#

Sequence (91 aa):
MVIVDVKMVSGFIPMKPSVKKLQDQPNIQRTEVNTNHVLIYIEKLTNQTLGFSFAVEQDIPVKNLKPAPIKVYDYYETDEFTVEEYSAPFS

InterPro domains:
  IPR009048 Alpha-macroglobulin, receptor-binding [PF07677] (1-87)
  IPR009048 Alpha-macroglobulin, receptor-binding [SM01361] (1-86)
  IPR036595 Alpha-macroglobulin, receptor-binding domain superfamily [G3DSA:2.60.40.690] (1-91)
  IPR036595 Alpha-macroglobulin, receptor-binding domain superfamily [SSF49410] (1-89)
  IPR050473 Alpha-2-macroglobulin/Complement system [PTHR11412] (1-89)